Protein AF-A0A6I1C4B2-F1 (afdb_monomer_lite)

Secondary structure (DSSP, 8-state):
--------------SS-HHHHHHHHHHHHHHHHHTTT-S-HHHHHHHHHHHHTT----PPPP--

pLDDT: mean 74.72, std 13.33, range [43.16, 90.69]

InterPro domains:
  IPR002560 Transposase IS204/IS1001/IS1096/IS1165, DDE domain [PF01610] (2-48)

Foldseek 3Di:
DDDDDPDDDDDDDPVADPVRVVVLVVLLVVLVVVCVPDPDVVVSVVSSCVSNVPDPPDDPDDDD

Organism: Bifidobacterium longum (NCBI:txid216816)

Structure (mmCIF, N/CA/C/O backbone):
data_AF-A0A6I1C4B2-F1
#
_entry.id   AF-A0A6I1C4B2-F1
#
loop_
_atom_site.group_PDB
_atom_site.id
_atom_site.type_symbol
_atom_site.label_atom_id
_atom_site.label_alt_id
_atom_site.label_comp_id
_atom_site.label_asym_id
_atom_site.label_entity_id
_atom_site.label_seq_id
_atom_site.pdbx_PDB_ins_code
_atom_site.Cartn_x
_atom_site.Cartn_y
_atom_site.Cartn_z
_atom_site.occupancy
_atom_site.B_iso_or_equiv
_atom_site.auth_seq_id
_atom_site.auth_comp_id
_atom_site.auth_asym_id
_atom_site.auth_atom_id
_atom_site.pdbx_PDB_model_num
ATOM 1 N N . MET A 1 1 ? 40.337 -19.797 -12.557 1.00 43.16 1 MET A N 1
ATOM 2 C CA . MET A 1 1 ? 39.192 -20.611 -13.032 1.00 43.16 1 MET A CA 1
ATOM 3 C C . MET A 1 1 ? 37.902 -20.094 -12.387 1.00 43.16 1 MET A C 1
ATOM 5 O O . MET A 1 1 ? 37.572 -20.480 -11.273 1.00 43.16 1 MET A O 1
ATOM 9 N N . ARG A 1 2 ? 37.221 -19.138 -13.036 1.00 46.50 2 ARG A N 1
ATOM 10 C CA . ARG A 1 2 ? 36.018 -18.455 -12.525 1.00 46.50 2 ARG A CA 1
ATOM 11 C C . ARG A 1 2 ? 34.808 -19.375 -12.736 1.00 46.50 2 ARG A C 1
ATOM 13 O O . ARG A 1 2 ? 34.398 -19.568 -13.876 1.00 46.50 2 ARG A O 1
ATOM 20 N N . ARG A 1 3 ? 34.273 -19.989 -11.672 1.00 50.62 3 ARG A N 1
ATOM 21 C CA . ARG A 1 3 ? 33.085 -20.860 -11.761 1.00 50.62 3 ARG A CA 1
ATOM 22 C C . ARG A 1 3 ? 31.858 -20.019 -12.127 1.00 50.62 3 ARG A C 1
ATOM 24 O O . ARG A 1 3 ? 31.228 -19.406 -11.274 1.00 50.62 3 ARG A O 1
ATOM 31 N N . ARG A 1 4 ? 31.552 -19.973 -13.422 1.00 58.19 4 ARG A N 1
ATOM 32 C CA . ARG A 1 4 ? 30.288 -19.494 -13.982 1.00 58.19 4 ARG A CA 1
ATOM 33 C C . ARG A 1 4 ? 29.240 -20.566 -13.685 1.00 58.19 4 ARG A C 1
ATOM 35 O O . ARG A 1 4 ? 29.384 -21.691 -14.148 1.00 58.19 4 ARG A O 1
ATOM 42 N N . ARG A 1 5 ? 28.216 -20.233 -12.904 1.00 57.41 5 ARG A N 1
ATOM 43 C CA . ARG A 1 5 ? 27.030 -21.075 -12.717 1.00 57.41 5 ARG A CA 1
ATOM 44 C C . ARG A 1 5 ? 25.830 -20.292 -13.251 1.00 57.41 5 ARG A C 1
ATOM 46 O O . ARG A 1 5 ? 25.329 -19.447 -12.515 1.00 57.41 5 ARG A O 1
ATOM 53 N N . PRO A 1 6 ? 25.435 -20.463 -14.524 1.00 60.91 6 PRO A N 1
ATOM 54 C CA . PRO A 1 6 ? 24.351 -19.692 -15.103 1.00 60.91 6 PRO A CA 1
ATOM 55 C C . PRO A 1 6 ? 23.130 -20.577 -15.347 1.00 60.91 6 PRO A C 1
ATOM 57 O O . PRO A 1 6 ? 22.715 -20.697 -16.482 1.00 60.91 6 PRO A O 1
ATOM 60 N N . ASP A 1 7 ? 22.547 -21.182 -14.315 1.00 59.19 7 ASP A N 1
ATOM 61 C CA . ASP A 1 7 ? 21.294 -21.925 -14.496 1.00 59.19 7 ASP A CA 1
ATOM 62 C C . ASP A 1 7 ? 20.445 -21.840 -13.226 1.00 59.19 7 ASP A C 1
ATOM 64 O O . ASP A 1 7 ? 20.519 -22.684 -12.334 1.00 59.19 7 ASP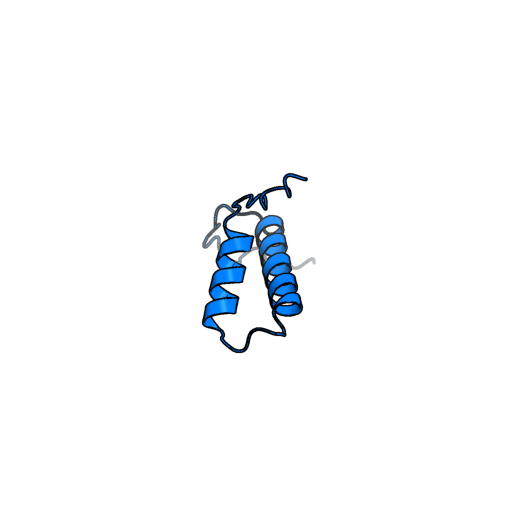 A O 1
ATOM 68 N N . ILE A 1 8 ? 19.649 -20.774 -13.140 1.00 60.75 8 ILE A N 1
ATOM 69 C CA . ILE A 1 8 ? 18.383 -20.790 -12.405 1.00 60.75 8 ILE A CA 1
ATOM 70 C C . ILE A 1 8 ? 17.316 -20.504 -13.466 1.00 60.75 8 ILE A C 1
ATOM 72 O O . ILE A 1 8 ? 17.428 -19.503 -14.179 1.00 60.75 8 ILE A O 1
ATOM 76 N N . PRO A 1 9 ? 16.351 -21.415 -13.659 1.00 55.06 9 PRO A N 1
ATOM 77 C CA . PRO A 1 9 ? 15.542 -21.446 -14.859 1.00 55.06 9 PRO A CA 1
ATOM 78 C C . PRO A 1 9 ? 14.614 -20.239 -14.910 1.00 55.06 9 PRO A C 1
ATOM 80 O O . PRO A 1 9 ? 13.882 -19.961 -13.962 1.00 55.06 9 PRO A O 1
ATOM 83 N N . ARG A 1 10 ? 14.623 -19.589 -16.077 1.00 49.16 10 ARG A N 1
ATOM 84 C CA . ARG A 1 10 ? 13.480 -18.930 -16.719 1.00 49.16 10 ARG A CA 1
ATOM 85 C C . ARG A 1 10 ? 12.163 -19.560 -16.246 1.00 49.16 10 ARG A C 1
ATOM 87 O O . ARG A 1 10 ? 11.706 -20.538 -16.826 1.00 49.16 10 ARG A O 1
ATOM 94 N N . THR A 1 11 ? 11.572 -19.009 -15.193 1.00 49.03 11 THR A N 1
ATOM 95 C CA . THR A 1 11 ? 10.246 -19.405 -14.722 1.00 49.03 11 THR A CA 1
ATOM 96 C C . THR A 1 11 ? 9.608 -18.178 -14.091 1.00 49.03 11 THR A C 1
ATOM 98 O O . THR A 1 11 ? 9.962 -17.774 -12.990 1.00 49.03 11 THR A O 1
ATOM 101 N N . ILE A 1 12 ? 8.672 -17.603 -14.848 1.00 58.25 12 ILE A N 1
ATOM 102 C CA . ILE A 1 12 ? 7.825 -16.453 -14.532 1.00 58.25 12 ILE A CA 1
ATOM 103 C C . ILE A 1 12 ? 8.581 -15.116 -14.539 1.00 58.25 12 ILE A C 1
ATOM 105 O O . ILE A 1 12 ? 9.025 -14.625 -13.510 1.00 58.25 12 ILE A O 1
ATOM 109 N N . GLU A 1 13 ? 8.667 -14.474 -15.705 1.00 53.53 13 GLU A N 1
ATOM 110 C CA . GLU A 1 13 ? 8.637 -13.010 -15.722 1.00 53.53 13 GLU A CA 1
ATOM 111 C C . GLU A 1 13 ? 7.188 -12.604 -15.398 1.00 53.53 13 GLU A C 1
ATOM 113 O O . GLU A 1 13 ? 6.329 -12.704 -16.278 1.00 53.53 13 GLU A O 1
ATOM 118 N N . PRO A 1 14 ? 6.839 -12.136 -14.181 1.00 56.75 14 PRO A N 1
ATOM 119 C CA . PRO A 1 14 ? 5.770 -11.156 -14.128 1.00 56.75 14 PRO A CA 1
ATOM 120 C C . PRO A 1 14 ? 6.319 -9.979 -14.939 1.00 56.75 14 PRO A C 1
ATOM 122 O O . PRO A 1 14 ? 7.456 -9.588 -14.698 1.00 56.75 14 PRO A O 1
ATOM 125 N N . GLY A 1 15 ? 5.597 -9.456 -15.933 1.00 61.56 15 GLY A N 1
ATOM 126 C CA . GLY A 1 15 ? 6.042 -8.352 -16.808 1.00 61.56 15 GLY A CA 1
ATOM 127 C C . GLY A 1 15 ? 6.262 -7.020 -16.066 1.00 61.56 15 GLY A C 1
ATOM 128 O O . GLY A 1 15 ? 5.656 -5.997 -16.384 1.00 61.56 15 GLY A O 1
ATOM 129 N N . CYS A 1 16 ? 7.068 -7.045 -15.007 1.00 65.56 16 CYS A N 1
ATOM 130 C CA . CYS A 1 16 ? 7.223 -6.095 -13.928 1.00 65.56 16 CYS A CA 1
ATOM 131 C C . CYS A 1 16 ? 8.681 -6.103 -13.476 1.00 65.56 16 CYS A C 1
ATOM 133 O O . CYS A 1 16 ? 9.155 -7.055 -12.864 1.00 65.56 16 CYS A O 1
ATOM 135 N N . SER A 1 17 ? 9.398 -5.026 -13.790 1.00 81.06 17 SER A N 1
ATOM 136 C CA . SER A 1 17 ? 10.781 -4.832 -13.361 1.00 81.06 17 SER A CA 1
ATOM 137 C C . SER A 1 17 ? 10.889 -4.880 -11.833 1.00 81.06 17 SER A C 1
ATOM 139 O O . SER A 1 17 ? 10.019 -4.344 -11.144 1.00 81.06 17 SER A O 1
ATOM 141 N N . ASN A 1 18 ? 11.985 -5.436 -11.300 1.00 83.62 18 ASN A N 1
ATOM 142 C CA . ASN A 1 18 ? 12.230 -5.518 -9.852 1.00 83.62 18 ASN A CA 1
ATOM 143 C C . ASN A 1 18 ? 12.032 -4.168 -9.142 1.00 83.62 18 ASN A C 1
ATOM 145 O O . ASN A 1 18 ? 11.356 -4.101 -8.124 1.00 83.62 18 ASN A O 1
ATOM 149 N N . ALA A 1 19 ? 12.514 -3.073 -9.738 1.00 84.38 19 ALA A N 1
ATOM 150 C CA . ALA A 1 19 ? 12.338 -1.721 -9.205 1.00 84.38 19 ALA A CA 1
ATOM 151 C C . ALA A 1 19 ? 10.861 -1.328 -8.989 1.00 84.38 19 ALA A C 1
ATOM 153 O O . ALA A 1 19 ? 10.533 -0.622 -8.038 1.00 84.38 19 ALA A O 1
ATOM 154 N N . ARG A 1 20 ? 9.949 -1.801 -9.849 1.00 82.50 20 ARG A N 1
ATOM 155 C CA . ARG A 1 20 ? 8.510 -1.524 -9.741 1.00 82.50 20 ARG A CA 1
ATOM 156 C C . ARG A 1 20 ? 7.872 -2.315 -8.598 1.00 82.50 20 ARG A C 1
ATOM 158 O O . ARG A 1 20 ? 7.027 -1.776 -7.889 1.00 82.50 20 ARG A O 1
ATOM 165 N N . LEU A 1 21 ? 8.305 -3.560 -8.399 1.00 84.31 21 LEU A N 1
ATOM 166 C CA . LEU A 1 21 ? 7.922 -4.377 -7.243 1.00 84.31 21 LEU A CA 1
ATOM 167 C C . LEU A 1 21 ? 8.450 -3.784 -5.932 1.00 84.31 21 LEU A C 1
ATOM 169 O O . LEU A 1 21 ? 7.714 -3.685 -4.957 1.00 84.31 21 LEU A O 1
ATOM 173 N N . GLU A 1 22 ? 9.695 -3.322 -5.927 1.00 88.75 22 GLU A N 1
ATOM 174 C CA . GLU A 1 22 ? 10.337 -2.737 -4.750 1.00 88.75 22 GLU A CA 1
ATOM 175 C C . GLU A 1 22 ? 9.685 -1.403 -4.342 1.00 88.75 22 GLU A C 1
ATOM 177 O O . GLU A 1 22 ? 9.433 -1.150 -3.164 1.00 88.75 22 GLU A O 1
ATOM 182 N N . ALA A 1 23 ? 9.302 -0.573 -5.319 1.00 87.81 23 ALA A N 1
ATOM 183 C CA . ALA A 1 23 ? 8.521 0.639 -5.069 1.00 87.81 23 ALA A CA 1
ATOM 184 C C . ALA A 1 23 ? 7.143 0.335 -4.446 1.00 87.81 23 ALA A C 1
ATOM 186 O O . ALA A 1 23 ? 6.652 1.095 -3.604 1.00 87.81 23 ALA A O 1
ATOM 187 N N . PHE A 1 24 ? 6.522 -0.780 -4.838 1.00 85.00 24 PHE A N 1
ATOM 188 C CA . PHE A 1 24 ? 5.258 -1.245 -4.272 1.00 85.00 24 PHE A CA 1
ATOM 189 C C . PHE A 1 24 ? 5.427 -1.735 -2.828 1.00 85.00 24 PHE A C 1
ATOM 191 O O . PHE A 1 24 ? 4.679 -1.320 -1.943 1.00 85.00 24 PHE A O 1
ATOM 198 N N . ASP A 1 25 ? 6.458 -2.541 -2.569 1.00 88.31 25 ASP A N 1
ATOM 199 C CA . ASP A 1 25 ? 6.819 -3.017 -1.231 1.00 88.31 25 ASP A CA 1
ATOM 200 C C . ASP A 1 25 ? 7.103 -1.851 -0.265 1.00 88.31 25 ASP A C 1
ATOM 202 O O . ASP A 1 25 ? 6.554 -1.792 0.840 1.00 88.31 25 ASP A O 1
ATOM 206 N N . ASN A 1 26 ? 7.850 -0.839 -0.714 1.00 90.69 26 ASN A N 1
ATOM 207 C CA . ASN A 1 26 ? 8.106 0.364 0.079 1.00 90.69 26 ASN A CA 1
ATOM 208 C C . ASN A 1 26 ? 6.822 1.155 0.388 1.00 90.69 26 ASN A C 1
ATOM 210 O O . ASN A 1 26 ? 6.654 1.647 1.509 1.00 90.69 26 ASN A O 1
ATOM 214 N N . ARG A 1 27 ? 5.875 1.244 -0.557 1.00 87.12 27 ARG A N 1
ATOM 215 C CA . ARG A 1 27 ? 4.554 1.863 -0.328 1.00 87.12 27 ARG A CA 1
ATOM 216 C C . ARG A 1 27 ? 3.725 1.109 0.712 1.00 87.12 27 ARG A C 1
ATOM 218 O O . ARG A 1 27 ? 3.066 1.753 1.538 1.00 87.12 27 ARG A O 1
ATOM 225 N N . ILE A 1 28 ? 3.765 -0.223 0.701 1.00 88.12 28 ILE A N 1
ATOM 226 C CA . ILE A 1 28 ? 3.096 -1.065 1.702 1.00 88.12 28 ILE A CA 1
ATOM 227 C C . ILE A 1 28 ? 3.721 -0.831 3.077 1.00 88.12 28 ILE A C 1
ATOM 229 O O . ILE A 1 28 ? 3.003 -0.482 4.014 1.00 88.12 28 ILE A O 1
ATOM 233 N N . LYS A 1 29 ? 5.051 -0.930 3.192 1.00 89.88 29 LYS A N 1
ATOM 234 C CA . LYS A 1 29 ? 5.786 -0.708 4.450 1.00 89.88 29 LYS A CA 1
ATOM 235 C C . LYS A 1 29 ? 5.506 0.671 5.047 1.00 89.88 29 LYS A C 1
ATOM 237 O O . LYS A 1 29 ? 5.208 0.781 6.237 1.00 89.88 29 LYS A O 1
ATOM 242 N N . ALA A 1 30 ? 5.531 1.720 4.223 1.00 89.25 30 ALA A N 1
ATOM 243 C CA . ALA A 1 30 ? 5.197 3.075 4.657 1.00 89.25 3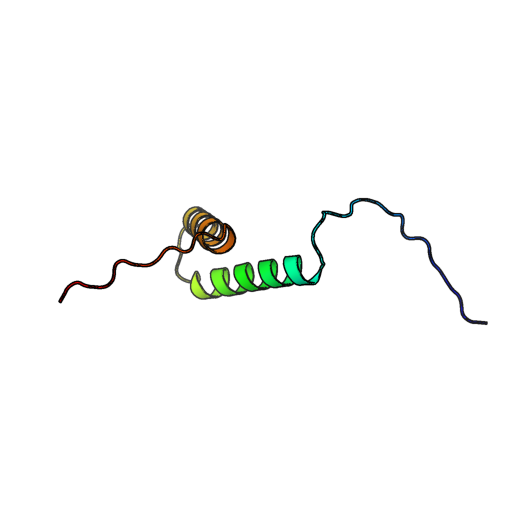0 ALA A CA 1
ATOM 244 C C . ALA A 1 30 ? 3.741 3.181 5.136 1.00 89.25 30 ALA A C 1
ATOM 246 O O . ALA A 1 30 ? 3.464 3.810 6.157 1.00 89.25 30 ALA A O 1
ATOM 247 N N . THR A 1 31 ? 2.806 2.545 4.424 1.00 85.88 31 THR A N 1
ATOM 248 C CA . THR A 1 31 ? 1.383 2.560 4.783 1.00 85.88 31 THR A CA 1
ATOM 249 C C . THR A 1 31 ? 1.129 1.814 6.086 1.00 85.88 31 THR A C 1
ATOM 251 O O . THR A 1 31 ? 0.446 2.370 6.932 1.00 85.88 31 THR A O 1
ATOM 254 N N . ILE A 1 32 ? 1.746 0.651 6.314 1.00 86.25 32 ILE A N 1
ATOM 255 C CA . ILE A 1 32 ? 1.681 -0.075 7.595 1.00 86.25 32 ILE A CA 1
ATOM 256 C C . ILE A 1 32 ? 2.196 0.802 8.746 1.00 86.25 32 ILE A C 1
ATOM 258 O O . ILE A 1 32 ? 1.580 0.855 9.807 1.00 86.25 32 ILE A O 1
ATOM 262 N N . ARG A 1 33 ? 3.289 1.545 8.528 1.00 86.12 33 ARG A N 1
ATOM 263 C CA . ARG A 1 33 ? 3.874 2.428 9.548 1.00 86.12 33 ARG A CA 1
ATOM 264 C C . ARG A 1 33 ? 2.987 3.635 9.878 1.00 86.12 33 ARG A C 1
ATOM 266 O O . ARG A 1 33 ? 2.900 4.010 11.039 1.00 86.12 33 ARG A O 1
ATOM 273 N N . MET A 1 34 ? 2.298 4.212 8.890 1.00 82.44 34 MET A N 1
ATOM 274 C CA . MET A 1 34 ? 1.264 5.243 9.113 1.00 82.44 34 MET A CA 1
ATOM 275 C C . MET A 1 34 ? -0.003 4.671 9.756 1.00 82.44 34 MET A C 1
ATOM 277 O O . MET A 1 34 ? -0.688 5.341 10.520 1.00 82.44 34 MET A O 1
ATOM 281 N N . ALA A 1 35 ? -0.303 3.418 9.444 1.00 79.56 35 ALA A N 1
ATOM 282 C CA . ALA A 1 35 ? -1.483 2.695 9.869 1.00 79.56 35 ALA A CA 1
ATOM 283 C C . ALA A 1 35 ? -1.347 2.055 11.262 1.00 79.56 35 ALA A C 1
ATOM 285 O O . ALA A 1 35 ? -2.219 1.286 11.659 1.00 79.56 35 ALA A O 1
ATOM 286 N N . TYR A 1 36 ? -0.306 2.388 12.033 1.00 68.69 36 TYR A N 1
ATOM 287 C CA . TYR A 1 36 ? -0.084 1.865 13.390 1.00 68.69 36 TYR A CA 1
ATOM 288 C C . TYR A 1 36 ? -1.256 2.135 14.364 1.00 68.69 36 TYR A C 1
ATOM 290 O O . TYR A 1 36 ? -1.292 1.570 15.451 1.00 68.69 36 TYR A O 1
ATOM 298 N N . GLY A 1 37 ? -2.230 2.972 13.978 1.00 71.75 37 GLY A N 1
ATOM 299 C CA . GLY A 1 37 ? -3.477 3.227 14.708 1.00 71.75 37 GLY A CA 1
ATOM 300 C C . GLY A 1 37 ? -4.704 2.418 14.256 1.00 71.75 37 GLY A C 1
ATOM 301 O O . GLY A 1 37 ? -5.771 2.570 14.848 1.00 71.75 37 GLY A O 1
ATOM 302 N N . PHE A 1 38 ? -4.615 1.569 13.224 1.00 77.12 38 PHE A N 1
ATOM 303 C CA . PHE A 1 38 ? -5.752 0.728 12.836 1.00 77.12 38 PHE A CA 1
ATOM 304 C C . PHE A 1 38 ? -5.900 -0.456 13.788 1.00 77.12 38 PHE A C 1
ATOM 306 O O . PHE A 1 38 ? -5.074 -1.361 13.823 1.00 77.12 38 PHE A O 1
ATOM 313 N N . HIS A 1 39 ? -7.026 -0.494 14.497 1.00 80.25 39 HIS A N 1
ATOM 314 C CA . HIS A 1 39 ? -7.380 -1.613 15.369 1.00 80.25 39 HIS A CA 1
ATOM 315 C C . HIS A 1 39 ? -7.844 -2.862 14.591 1.00 80.25 39 HIS A C 1
ATOM 317 O O . HIS A 1 39 ? -7.844 -3.969 15.120 1.00 80.25 39 HIS A O 1
ATOM 323 N N . ARG A 1 40 ? -8.253 -2.699 13.323 1.00 85.81 40 ARG A N 1
ATOM 324 C CA . ARG A 1 40 ? -8.745 -3.788 12.464 1.00 85.81 40 ARG A CA 1
ATOM 325 C C . ARG A 1 40 ? -7.891 -3.943 11.211 1.00 85.81 40 ARG A C 1
ATOM 327 O O . ARG A 1 40 ? -7.775 -3.013 10.414 1.00 85.81 40 ARG A O 1
ATOM 334 N N . VAL A 1 41 ? -7.393 -5.160 10.992 1.00 84.50 41 VAL A N 1
ATOM 335 C CA . VAL A 1 41 ? -6.588 -5.544 9.816 1.00 84.50 41 VAL A CA 1
ATOM 336 C C . VAL A 1 41 ? -7.337 -5.312 8.499 1.00 84.50 41 VAL A C 1
ATOM 338 O O . VAL A 1 41 ? -6.727 -4.929 7.507 1.00 84.50 41 VAL A O 1
ATOM 341 N N . THR A 1 42 ? -8.665 -5.452 8.482 1.00 87.75 42 THR A N 1
ATOM 342 C CA . THR A 1 42 ? -9.491 -5.188 7.289 1.00 87.75 42 THR A CA 1
ATOM 343 C C . THR A 1 42 ? -9.362 -3.750 6.792 1.00 87.75 42 THR A C 1
ATOM 345 O O . THR A 1 42 ? -9.292 -3.515 5.588 1.00 87.75 42 THR A O 1
ATOM 348 N N . ASN A 1 43 ? -9.268 -2.787 7.712 1.00 86.00 43 ASN A N 1
ATOM 349 C CA . ASN A 1 43 ? -9.147 -1.371 7.372 1.00 86.00 43 ASN A CA 1
ATOM 350 C C . ASN A 1 43 ? -7.737 -1.052 6.849 1.00 86.00 43 ASN A C 1
ATOM 352 O O . ASN A 1 43 ? -7.588 -0.268 5.915 1.00 86.00 43 ASN A O 1
ATOM 356 N N . LEU A 1 44 ? -6.712 -1.717 7.396 1.00 86.25 44 LEU A N 1
ATOM 357 C CA . LEU A 1 44 ? -5.340 -1.651 6.890 1.00 86.25 44 LEU A CA 1
ATOM 358 C C . LEU A 1 44 ? -5.238 -2.217 5.464 1.00 86.25 44 LEU A C 1
ATOM 360 O O . LEU A 1 44 ? -4.636 -1.582 4.601 1.00 86.25 44 LEU A O 1
ATOM 364 N N . ILE A 1 45 ? -5.850 -3.377 5.197 1.00 87.94 45 ILE A N 1
ATOM 365 C CA . ILE A 1 45 ? -5.869 -3.993 3.860 1.00 87.94 45 ILE A CA 1
ATOM 366 C C . ILE A 1 45 ? -6.569 -3.071 2.857 1.00 87.94 45 ILE A C 1
ATOM 368 O O . ILE A 1 45 ? -6.030 -2.829 1.778 1.00 87.94 45 ILE A O 1
ATOM 372 N N . ALA A 1 46 ? -7.723 -2.504 3.224 1.00 87.88 46 ALA A N 1
ATOM 373 C CA . ALA A 1 46 ? -8.438 -1.549 2.381 1.00 87.88 46 ALA A C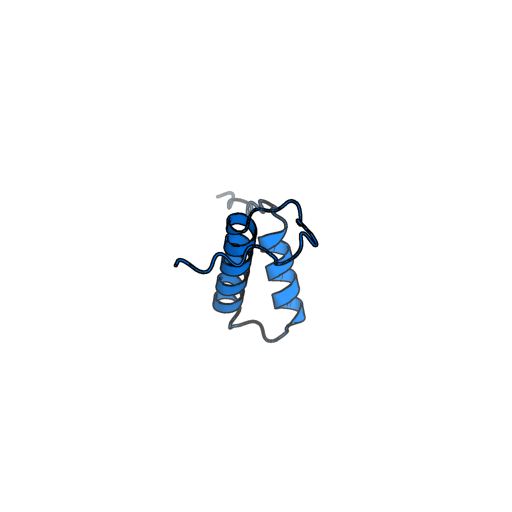A 1
ATOM 374 C C . ALA A 1 46 ? -7.579 -0.313 2.063 1.00 87.88 46 ALA A C 1
ATOM 376 O O . ALA A 1 46 ? -7.504 0.100 0.907 1.00 87.88 46 ALA A O 1
ATOM 377 N N . LEU A 1 47 ? -6.864 0.235 3.053 1.00 85.88 47 LEU A N 1
ATOM 378 C CA . LEU A 1 47 ? -5.971 1.379 2.853 1.00 85.88 47 LEU A CA 1
ATOM 379 C C . LEU A 1 47 ? -4.783 1.044 1.940 1.00 85.88 47 LEU A C 1
ATOM 381 O O . LEU A 1 47 ? -4.414 1.850 1.083 1.00 85.88 47 LEU A O 1
ATOM 385 N N . ILE A 1 48 ? -4.186 -0.138 2.106 1.00 87.81 48 ILE A N 1
ATOM 386 C CA . ILE A 1 48 ? -3.102 -0.612 1.241 1.00 87.81 48 ILE A CA 1
ATOM 387 C C . ILE A 1 48 ? -3.610 -0.749 -0.195 1.00 87.81 48 ILE A C 1
ATOM 389 O O . ILE A 1 48 ? -2.983 -0.197 -1.098 1.00 87.81 48 ILE A O 1
ATOM 393 N N . MET A 1 49 ? -4.757 -1.405 -0.409 1.00 87.94 49 MET A N 1
ATOM 394 C CA . MET A 1 49 ? -5.363 -1.533 -1.738 1.00 87.94 49 MET A CA 1
ATOM 395 C C . MET A 1 49 ? -5.664 -0.167 -2.358 1.00 87.94 49 MET A C 1
ATOM 397 O O . MET A 1 49 ? -5.372 0.042 -3.532 1.00 87.94 49 MET A O 1
ATOM 401 N N . LEU A 1 50 ? -6.161 0.792 -1.575 1.00 85.25 50 LEU A N 1
ATOM 402 C CA . LEU A 1 50 ? -6.454 2.150 -2.034 1.00 85.25 50 LEU A CA 1
ATOM 403 C C . LEU A 1 50 ? -5.197 2.911 -2.483 1.00 85.25 50 LEU A C 1
ATOM 405 O O . LEU A 1 50 ? -5.180 3.545 -3.530 1.00 85.25 50 LEU A O 1
ATOM 409 N N . ARG A 1 51 ? -4.110 2.827 -1.712 1.00 83.12 51 ARG A N 1
ATOM 410 C CA . ARG A 1 51 ? -2.839 3.509 -2.021 1.00 83.12 51 ARG A CA 1
ATOM 411 C C . ARG A 1 51 ? -2.067 2.868 -3.167 1.00 83.12 51 ARG A C 1
ATOM 413 O O . ARG A 1 51 ? -1.313 3.544 -3.867 1.00 83.12 51 ARG A O 1
ATOM 420 N N . CYS A 1 52 ? -2.230 1.564 -3.326 1.00 82.94 52 CYS A N 1
ATOM 421 C CA . CYS A 1 52 ? -1.500 0.756 -4.290 1.00 82.94 52 CYS A CA 1
ATOM 422 C C . CYS A 1 52 ? -2.210 0.612 -5.642 1.00 82.94 52 CYS A C 1
ATOM 424 O O . CYS A 1 52 ? -1.550 0.313 -6.632 1.00 82.94 52 CYS A O 1
ATOM 426 N N . SER A 1 53 ? -3.520 0.863 -5.706 1.00 82.25 53 SER A N 1
ATOM 427 C CA . SER A 1 53 ? -4.340 0.775 -6.928 1.00 82.25 53 SER A CA 1
ATOM 428 C C . SER A 1 53 ? -4.092 1.900 -7.938 1.00 82.25 53 SER A C 1
ATOM 430 O O . SER A 1 53 ? -4.610 1.844 -9.047 1.00 82.25 53 SER A O 1
ATOM 432 N N . GLY A 1 54 ? -3.281 2.906 -7.591 1.00 75.06 54 GLY A N 1
ATOM 433 C CA . GLY A 1 54 ? -2.955 4.008 -8.501 1.00 75.06 54 GLY A CA 1
ATOM 434 C C . GLY A 1 54 ? -4.083 5.028 -8.663 1.00 75.06 54 GLY A C 1
ATOM 435 O O . GLY A 1 54 ? -3.981 5.901 -9.520 1.00 75.06 54 GLY A O 1
ATOM 436 N N . PHE A 1 55 ? -5.132 4.946 -7.838 1.00 69.50 55 PHE A N 1
ATOM 437 C CA . PHE A 1 55 ? -6.169 5.966 -7.789 1.00 69.50 55 PHE A CA 1
ATOM 438 C C . PHE A 1 55 ? -5.599 7.267 -7.213 1.00 69.50 55 PHE A C 1
ATOM 440 O O . PHE A 1 55 ? -5.211 7.334 -6.045 1.00 69.50 55 PHE A O 1
ATOM 447 N N . 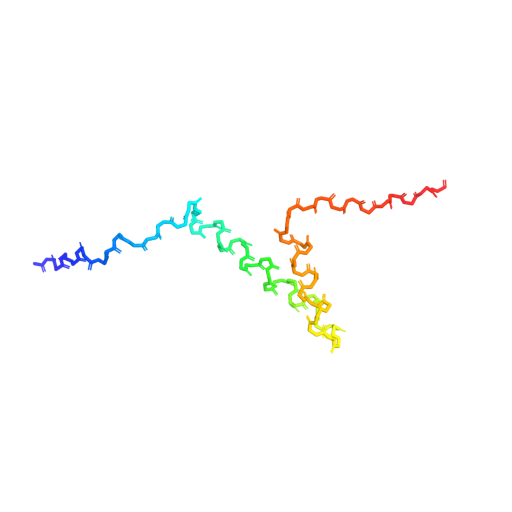ASP A 1 56 ? -5.562 8.308 -8.046 1.00 64.62 56 ASP A N 1
ATOM 448 C CA . ASP A 1 56 ? -5.304 9.685 -7.624 1.00 64.62 56 ASP A CA 1
ATOM 449 C C . ASP A 1 56 ? -6.562 10.222 -6.930 1.00 64.62 56 ASP A C 1
ATOM 451 O O .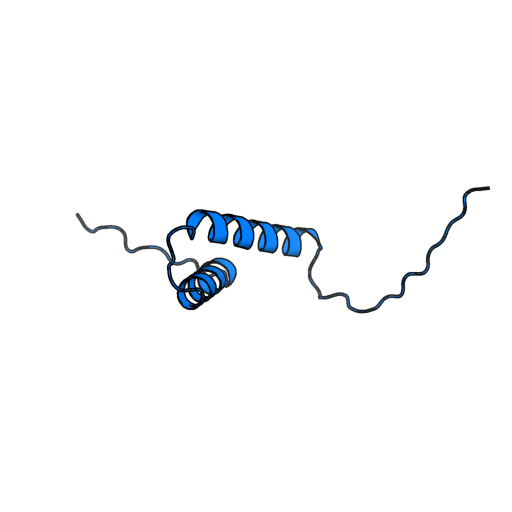 ASP A 1 56 ? -7.425 10.859 -7.534 1.00 64.62 56 ASP A O 1
ATOM 455 N N . ILE A 1 57 ? -6.725 9.881 -5.652 1.00 64.69 57 ILE A N 1
ATOM 456 C CA . ILE A 1 57 ? -7.826 10.405 -4.842 1.00 64.69 57 ILE A CA 1
ATOM 457 C C . ILE A 1 57 ? -7.442 11.819 -4.437 1.00 64.69 57 ILE A C 1
ATOM 459 O O . ILE A 1 57 ? -6.814 12.046 -3.400 1.00 64.69 57 ILE A O 1
ATOM 463 N N . ARG A 1 58 ? -7.809 12.781 -5.281 1.00 65.44 58 ARG A N 1
ATOM 464 C CA . ARG A 1 58 ? -7.737 14.192 -4.920 1.00 65.44 58 ARG A CA 1
ATOM 465 C C . ARG A 1 58 ? -8.805 14.463 -3.874 1.00 65.44 58 ARG A C 1
ATOM 467 O O . ARG A 1 58 ? -9.997 14.412 -4.167 1.00 65.44 58 ARG A O 1
ATOM 474 N N . LEU A 1 59 ? -8.363 14.721 -2.646 1.00 67.31 59 LEU A N 1
ATOM 475 C CA . LEU A 1 59 ? -9.237 15.244 -1.603 1.00 67.31 59 LEU A CA 1
ATOM 476 C C . LEU A 1 59 ? -9.903 16.526 -2.135 1.00 67.31 59 LEU A C 1
ATOM 478 O O . LEU A 1 59 ? -9.207 17.340 -2.754 1.00 67.31 59 LEU A O 1
ATOM 482 N N . PRO A 1 60 ? -11.223 16.708 -1.942 1.00 74.75 60 PRO A N 1
ATOM 483 C CA . PRO A 1 60 ? -11.880 17.945 -2.333 1.00 74.75 60 PRO A CA 1
ATOM 484 C C . PRO A 1 60 ? -11.182 19.104 -1.620 1.00 74.75 60 PRO A C 1
ATOM 486 O O . PRO A 1 60 ? -10.982 19.068 -0.404 1.00 74.75 60 PRO A O 1
ATOM 489 N N . GLN A 1 61 ? -10.752 20.100 -2.394 1.00 70.88 61 GLN A N 1
ATOM 490 C CA . GLN A 1 61 ? -10.187 21.311 -1.815 1.00 70.88 61 GLN A CA 1
ATOM 491 C C . GLN A 1 61 ? -11.300 22.020 -1.039 1.00 70.88 61 GLN A C 1
ATOM 493 O O . GLN A 1 61 ? -12.414 22.115 -1.562 1.00 70.88 61 GLN A O 1
ATOM 498 N N . PRO A 1 62 ? -11.040 22.483 0.195 1.00 72.88 62 PRO A N 1
ATOM 499 C CA . PRO A 1 62 ? -12.033 23.236 0.939 1.00 72.88 62 PRO A CA 1
ATOM 500 C C . PRO A 1 62 ? -12.404 24.479 0.127 1.00 72.88 62 PRO A C 1
ATOM 502 O O . PRO A 1 62 ? -11.554 25.325 -0.150 1.00 72.88 62 PRO A O 1
ATOM 505 N N . THR A 1 63 ? -13.666 24.559 -0.293 1.00 70.69 63 THR A N 1
ATOM 506 C CA . THR A 1 63 ? -14.254 25.812 -0.761 1.00 70.69 63 THR A CA 1
ATOM 507 C C . THR A 1 63 ? -14.357 26.714 0.461 1.00 70.69 63 THR A C 1
ATOM 509 O O . THR A 1 63 ? -15.075 26.388 1.406 1.00 70.69 63 THR A O 1
ATOM 512 N N . ILE A 1 64 ? -13.547 27.771 0.458 1.00 70.69 64 ILE A N 1
ATOM 513 C CA . ILE A 1 64 ? -13.566 28.857 1.441 1.00 70.69 64 ILE A CA 1
ATOM 514 C C . ILE A 1 64 ? -14.773 29.748 1.154 1.00 70.69 64 ILE A C 1
ATOM 516 O O . ILE A 1 64 ? -15.004 30.014 -0.049 1.00 70.69 64 ILE A O 1
#

Radius of gyration: 19.26 Å; chains: 1; bounding box: 53×51×32 Å

Sequence (64 aa):
MRRRRPD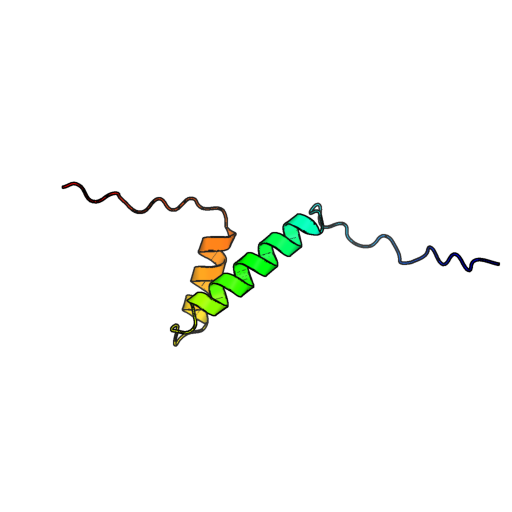IPRTIEPGCSNARLEAFDNRIKATIRMAYGFHRVTNLIALIMLRCSGFDIRLPQPTI